Protein AF-A0AA49JM93-F1 (afdb_monomer_lite)

Sequence (130 aa):
MKSMLFEINKKRWLTLFLVALSATIFRLILQAFIPSSGSNPFPPSAIVKAGLLIPSFTIYALITYFLLAVVFVIIQGRLPGTKIKKGLMFGFLFCMMWCIYLFEPLPHVSSTSLTELFAYPIVDEYHLYF

Foldseek 3Di:
DPDLVVPQDPVNLVVLLVQLLVQLVVLVVLLVPQDADPDDPDDDDPCVVVVNLSVVVSVVSSVVSSVLSVVLSVCLVVDDDDPVVSVVVSVVVVVVVVLVVQLPDDPPPPDPDVVVSVVSVSVVSRVSHD

Radius of gyration: 18.01 Å; chains: 1; bounding box: 46×35×47 Å

Structure (mmCIF, N/CA/C/O backbone):
data_AF-A0AA49JM93-F1
#
_entry.id   AF-A0AA49JM93-F1
#
loop_
_atom_site.group_PDB
_atom_site.id
_atom_site.type_symbol
_atom_site.label_atom_id
_atom_site.label_alt_id
_atom_site.label_comp_id
_atom_site.label_asym_id
_atom_site.label_entity_id
_atom_site.label_seq_id
_atom_site.pdbx_PDB_ins_code
_atom_site.Cartn_x
_atom_site.Cartn_y
_atom_site.Cartn_z
_atom_site.occupancy
_atom_site.B_iso_or_equiv
_atom_site.auth_seq_id
_atom_site.auth_comp_id
_atom_site.auth_asym_id
_atom_site.auth_atom_id
_atom_site.pdbx_PDB_model_num
ATOM 1 N N . MET A 1 1 ? -24.334 -9.527 8.468 1.00 49.81 1 MET A N 1
ATOM 2 C CA . MET A 1 1 ? -23.269 -9.055 7.547 1.00 49.81 1 MET A CA 1
ATOM 3 C C . MET A 1 1 ? -23.777 -8.105 6.448 1.00 49.81 1 MET A C 1
ATOM 5 O O . MET A 1 1 ? -22.977 -7.672 5.631 1.00 49.81 1 MET A O 1
ATOM 9 N N . LYS A 1 2 ? -25.071 -7.727 6.435 1.00 41.88 2 LYS A N 1
ATOM 10 C CA . LYS A 1 2 ? -25.585 -6.605 5.633 1.00 41.88 2 LYS A CA 1
ATOM 11 C C . LYS A 1 2 ? -25.077 -5.267 6.203 1.00 41.88 2 LYS A C 1
ATOM 13 O O . LYS A 1 2 ? -25.173 -5.050 7.406 1.00 41.88 2 LYS A O 1
ATOM 18 N N . SER A 1 3 ? -24.628 -4.385 5.308 1.00 52.09 3 SER A N 1
ATOM 19 C CA . SER A 1 3 ? -24.634 -2.910 5.408 1.00 52.09 3 SER A CA 1
ATOM 20 C C . SER A 1 3 ? -23.436 -2.099 5.931 1.00 52.09 3 SER A C 1
ATOM 22 O O . SER A 1 3 ? -23.516 -0.882 5.844 1.00 52.09 3 SER A O 1
ATOM 24 N N . MET A 1 4 ? -22.278 -2.654 6.314 1.00 56.50 4 MET A N 1
ATOM 25 C CA . MET A 1 4 ? -21.150 -1.759 6.682 1.00 56.50 4 MET A CA 1
ATOM 26 C C . MET A 1 4 ? -20.639 -0.899 5.506 1.00 56.50 4 MET A C 1
ATOM 28 O O . MET A 1 4 ? -20.223 0.235 5.716 1.00 56.50 4 MET A O 1
ATOM 32 N N . LEU A 1 5 ? -20.708 -1.410 4.267 1.00 59.09 5 LEU A N 1
ATOM 33 C CA . LEU A 1 5 ? -20.353 -0.655 3.054 1.00 59.09 5 LEU A CA 1
ATOM 34 C C . LEU A 1 5 ? -21.457 0.312 2.595 1.00 59.09 5 LEU A C 1
AT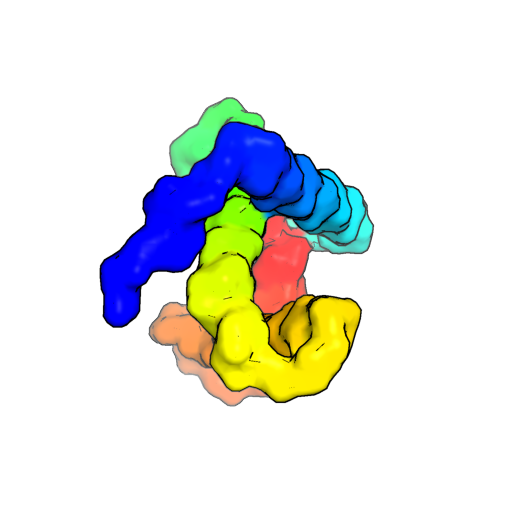OM 36 O O . LEU A 1 5 ? -21.158 1.360 2.034 1.00 59.09 5 LEU A O 1
ATOM 40 N N . PHE A 1 6 ? -22.727 -0.022 2.845 1.00 58.16 6 PHE A N 1
ATOM 41 C CA . PHE A 1 6 ? -23.876 0.794 2.425 1.00 58.16 6 PHE A CA 1
ATOM 42 C C . PHE A 1 6 ? -24.108 2.007 3.343 1.00 58.16 6 PHE A C 1
ATOM 44 O O . PHE A 1 6 ? -24.705 2.988 2.914 1.00 58.16 6 PHE A O 1
ATOM 51 N N . GLU A 1 7 ? -23.584 1.980 4.573 1.00 65.00 7 GLU A N 1
ATOM 52 C CA . GLU A 1 7 ? -23.596 3.122 5.502 1.00 65.00 7 GLU A CA 1
ATOM 53 C C . GLU A 1 7 ? -22.436 4.114 5.285 1.00 65.00 7 GLU A C 1
ATOM 55 O O . GLU A 1 7 ? -22.289 5.103 6.016 1.00 65.00 7 GLU A O 1
ATOM 60 N N . ILE A 1 8 ? -21.571 3.880 4.293 1.00 70.62 8 ILE A N 1
ATOM 61 C CA . ILE A 1 8 ? -20.470 4.795 3.992 1.00 70.62 8 ILE A CA 1
ATOM 62 C C . ILE A 1 8 ? -21.042 6.046 3.320 1.00 70.62 8 ILE A C 1
ATOM 64 O O . ILE A 1 8 ? -21.425 6.049 2.152 1.00 70.62 8 ILE A O 1
ATOM 68 N N . ASN A 1 9 ? -21.084 7.142 4.076 1.00 82.50 9 ASN A N 1
ATOM 69 C CA . ASN A 1 9 ? -21.492 8.440 3.552 1.00 82.50 9 ASN A CA 1
ATOM 70 C C . ASN A 1 9 ? -20.498 8.974 2.495 1.00 82.50 9 ASN A C 1
ATOM 72 O O . ASN A 1 9 ? -19.333 8.573 2.437 1.00 82.50 9 ASN A O 1
ATOM 76 N N . LYS A 1 10 ? -20.935 9.950 1.685 1.00 83.56 10 LYS A N 1
ATOM 77 C CA . LYS A 1 10 ? -20.093 10.578 0.644 1.00 83.56 10 LYS A CA 1
ATOM 78 C C . LYS A 1 10 ? -18.764 11.124 1.189 1.00 83.56 10 LYS A C 1
ATOM 80 O O . LYS A 1 10 ? -17.740 11.024 0.524 1.00 83.56 10 LYS A O 1
ATOM 85 N N . LYS A 1 11 ? -18.762 11.665 2.415 1.00 86.44 11 LYS A N 1
ATOM 86 C CA . LYS A 1 11 ? -17.555 12.211 3.059 1.00 86.44 11 LYS A CA 1
ATOM 87 C C . LYS A 1 11 ? -16.517 11.122 3.350 1.00 86.44 11 LYS A C 1
ATOM 89 O O . LYS A 1 11 ? -15.337 11.341 3.114 1.00 86.44 11 LYS A O 1
ATOM 94 N N . ARG A 1 12 ? -16.948 9.944 3.808 1.00 87.12 12 ARG A N 1
ATOM 95 C CA . ARG A 1 12 ? -16.087 8.789 4.089 1.00 87.12 12 ARG A CA 1
ATOM 96 C C . ARG A 1 12 ? -15.533 8.179 2.809 1.00 87.12 12 ARG A C 1
ATOM 98 O O . ARG A 1 12 ? -14.355 7.852 2.789 1.00 87.12 12 ARG A O 1
ATOM 105 N N . TRP A 1 13 ? -16.333 8.085 1.745 1.00 90.75 13 TRP A N 1
ATOM 106 C CA . TRP A 1 13 ? -15.828 7.676 0.428 1.00 90.75 13 TRP A CA 1
ATOM 107 C C . TRP A 1 13 ? -14.704 8.592 -0.054 1.00 90.75 13 TRP A C 1
ATOM 109 O O . TRP A 1 13 ? -13.656 8.112 -0.478 1.00 90.75 13 TRP A O 1
ATOM 119 N N . LEU A 1 14 ? -14.884 9.905 0.103 1.00 92.38 14 LEU A N 1
ATOM 120 C CA . LEU A 1 14 ? -13.847 10.883 -0.210 1.00 92.38 14 LEU A CA 1
ATOM 121 C C . LEU A 1 14 ? -12.613 10.711 0.689 1.00 92.38 14 LEU A C 1
ATOM 1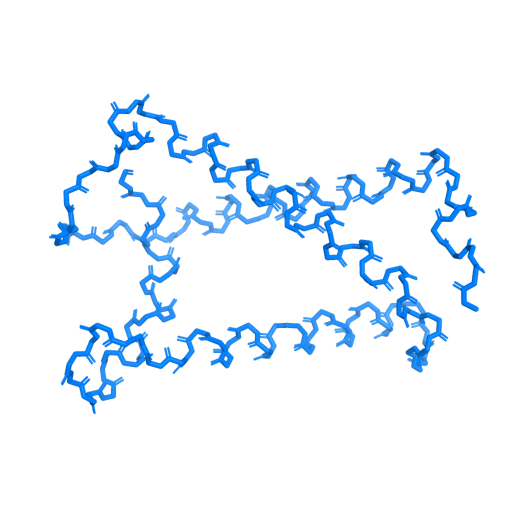23 O O . LEU A 1 14 ? -11.495 10.769 0.194 1.00 92.38 14 LEU A O 1
ATOM 127 N N . THR A 1 15 ? -12.786 10.426 1.984 1.00 92.25 15 THR A N 1
ATOM 128 C CA . THR A 1 15 ? -11.657 10.114 2.877 1.00 92.25 15 THR A CA 1
ATOM 129 C C . THR A 1 15 ? -10.880 8.880 2.415 1.00 92.25 15 THR A C 1
ATOM 131 O O . THR A 1 15 ? -9.656 8.930 2.374 1.00 92.25 15 THR A O 1
ATOM 134 N N . LEU A 1 16 ? -11.556 7.791 2.034 1.00 93.44 16 LEU A N 1
ATOM 135 C CA . LEU A 1 16 ? -10.892 6.580 1.533 1.00 93.44 16 LEU A CA 1
ATOM 136 C C . LEU A 1 16 ? -10.127 6.852 0.238 1.00 93.44 16 LEU A C 1
ATOM 138 O O . LEU A 1 16 ? -9.000 6.389 0.081 1.00 93.44 16 LEU A O 1
ATOM 142 N N . PHE A 1 17 ? -10.715 7.651 -0.652 1.00 94.62 17 PHE A N 1
ATOM 143 C CA . PHE A 1 17 ? -10.045 8.086 -1.869 1.00 94.62 17 PHE A CA 1
ATOM 144 C C . PHE A 1 17 ? -8.791 8.918 -1.567 1.00 94.62 17 PHE A C 1
ATOM 146 O O . PHE A 1 17 ? -7.732 8.637 -2.118 1.00 94.62 17 PHE A O 1
ATOM 153 N N . LEU A 1 18 ? -8.869 9.886 -0.647 1.00 94.88 18 LEU A N 1
ATOM 154 C CA . LEU A 1 18 ? -7.709 10.686 -0.239 1.00 94.88 18 LEU A CA 1
ATOM 155 C C . LEU A 1 18 ? -6.607 9.835 0.405 1.00 94.88 18 LEU A C 1
ATOM 157 O O . LEU A 1 18 ? -5.429 10.060 0.136 1.00 94.88 18 LEU A O 1
ATOM 161 N N . VAL A 1 19 ? -6.972 8.836 1.214 1.00 94.50 19 VAL A N 1
ATOM 162 C CA . VAL A 1 19 ? -6.007 7.886 1.787 1.00 94.50 19 VAL A CA 1
ATOM 163 C C . VAL A 1 19 ? -5.313 7.099 0.674 1.00 94.50 19 VAL A C 1
ATOM 165 O O . VAL A 1 19 ? -4.085 7.051 0.644 1.00 94.50 19 VAL A O 1
ATOM 168 N N . ALA A 1 20 ? -6.065 6.556 -0.284 1.00 94.94 20 ALA A N 1
ATOM 169 C CA . ALA A 1 20 ? -5.498 5.836 -1.423 1.00 94.94 20 ALA A CA 1
ATOM 170 C C . ALA A 1 20 ? -4.586 6.721 -2.286 1.00 94.94 20 ALA A C 1
ATOM 172 O O . ALA A 1 20 ? -3.503 6.293 -2.690 1.00 94.94 20 ALA A O 1
ATOM 173 N N . LEU A 1 21 ? -4.987 7.973 -2.520 1.00 95.75 21 LEU A N 1
ATOM 174 C CA . LEU A 1 21 ? -4.189 8.953 -3.249 1.00 95.75 21 LEU A CA 1
ATOM 175 C C . LEU A 1 21 ? -2.875 9.247 -2.516 1.00 95.75 21 LEU A C 1
ATOM 177 O O . LEU A 1 21 ? -1.815 9.221 -3.134 1.00 95.75 21 LEU A O 1
ATOM 181 N N . SER A 1 22 ? -2.925 9.451 -1.196 1.00 95.31 22 SER A N 1
ATOM 182 C CA . SER A 1 22 ? -1.724 9.690 -0.386 1.00 95.31 22 SER A CA 1
ATOM 183 C C . SER A 1 22 ? -0.753 8.504 -0.412 1.00 95.31 22 SER A C 1
ATOM 185 O O . SER A 1 22 ? 0.445 8.703 -0.596 1.00 95.31 22 SER A O 1
ATOM 187 N N . ALA A 1 23 ? -1.266 7.271 -0.327 1.00 92.69 23 ALA A N 1
ATOM 188 C CA . ALA A 1 23 ? -0.459 6.059 -0.437 1.00 92.69 23 ALA A CA 1
ATOM 189 C C . ALA A 1 23 ? 0.159 5.911 -1.835 1.00 92.69 23 ALA A C 1
ATOM 191 O O . ALA A 1 23 ? 1.317 5.525 -1.963 1.00 92.69 23 ALA A O 1
ATOM 192 N N . THR A 1 24 ? -0.588 6.279 -2.879 1.00 92.31 24 THR A N 1
ATOM 193 C CA . THR A 1 24 ? -0.102 6.256 -4.266 1.00 92.31 24 THR A CA 1
ATOM 194 C C . THR A 1 24 ? 1.035 7.252 -4.468 1.00 92.31 24 THR A C 1
ATOM 196 O O . THR A 1 24 ? 2.071 6.886 -5.011 1.00 92.31 24 THR A O 1
ATOM 199 N N . ILE A 1 25 ? 0.885 8.487 -3.979 1.00 91.88 25 ILE A N 1
ATOM 200 C CA . ILE A 1 25 ? 1.944 9.505 -4.040 1.00 91.88 25 ILE A CA 1
ATOM 201 C C . ILE A 1 25 ? 3.188 9.022 -3.291 1.00 91.88 25 ILE A C 1
ATOM 203 O O . ILE A 1 25 ? 4.291 9.101 -3.825 1.00 91.88 25 ILE A O 1
ATOM 207 N N . PHE A 1 26 ? 3.014 8.480 -2.083 1.00 90.50 26 PHE A N 1
ATOM 208 C CA . PHE A 1 26 ? 4.128 7.945 -1.304 1.00 90.50 26 PHE A CA 1
ATOM 209 C C . PHE A 1 26 ? 4.847 6.812 -2.046 1.00 90.50 26 PHE A C 1
ATOM 211 O O . PHE A 1 26 ? 6.074 6.808 -2.104 1.00 90.50 26 PHE A O 1
ATOM 218 N N . ARG A 1 27 ? 4.098 5.906 -2.691 1.00 87.00 27 ARG A N 1
ATOM 219 C CA . ARG A 1 27 ? 4.671 4.846 -3.529 1.00 87.00 27 ARG A CA 1
ATOM 220 C C . ARG A 1 27 ? 5.486 5.415 -4.688 1.00 87.00 27 ARG A C 1
ATOM 222 O O . ARG A 1 27 ? 6.604 4.965 -4.889 1.00 87.00 27 ARG A O 1
ATOM 229 N N . LEU A 1 28 ? 4.957 6.394 -5.421 1.00 85.94 28 LEU A N 1
ATOM 230 C CA . LEU A 1 28 ? 5.661 7.006 -6.555 1.00 85.94 28 LEU A CA 1
ATOM 231 C C . LEU A 1 28 ? 6.959 7.698 -6.116 1.00 85.94 28 LEU A C 1
ATOM 233 O O . LEU A 1 28 ? 7.972 7.587 -6.801 1.00 85.94 28 LEU A O 1
ATOM 237 N N . ILE A 1 29 ? 6.943 8.373 -4.961 1.00 86.75 29 ILE A N 1
ATOM 238 C CA . ILE A 1 29 ? 8.143 8.990 -4.381 1.00 86.75 29 ILE A CA 1
ATOM 239 C C . ILE A 1 29 ? 9.169 7.916 -4.018 1.00 86.75 29 ILE A C 1
ATOM 241 O O . ILE A 1 29 ? 10.324 8.040 -4.406 1.00 86.75 29 ILE A O 1
ATOM 245 N N . LEU A 1 30 ? 8.761 6.862 -3.304 1.00 82.19 30 LEU A N 1
ATOM 246 C CA . LEU A 1 30 ? 9.666 5.770 -2.935 1.00 82.19 30 LEU A CA 1
ATOM 247 C C . LEU A 1 30 ? 10.239 5.060 -4.162 1.00 82.19 30 LEU A C 1
ATOM 249 O O . LEU A 1 30 ? 11.426 4.758 -4.189 1.00 82.19 30 LEU A O 1
ATOM 253 N N . GLN A 1 31 ? 9.423 4.861 -5.193 1.00 74.44 31 GLN A N 1
ATOM 254 C CA . GLN A 1 31 ? 9.841 4.237 -6.442 1.00 74.44 31 GLN A CA 1
ATOM 255 C C . GLN A 1 31 ? 10.916 5.054 -7.173 1.00 74.44 31 GLN A C 1
ATOM 257 O O . GLN A 1 31 ? 11.780 4.476 -7.825 1.00 74.44 31 GLN A O 1
ATOM 262 N N . ALA A 1 32 ? 10.923 6.382 -7.023 1.00 76.62 32 ALA A N 1
ATOM 263 C CA . ALA A 1 32 ? 11.957 7.238 -7.603 1.00 76.62 32 ALA A CA 1
ATOM 264 C C . ALA A 1 32 ? 13.349 7.037 -6.970 1.00 76.62 32 ALA A C 1
ATOM 266 O O . ALA A 1 32 ? 14.349 7.405 -7.582 1.00 76.62 32 ALA A O 1
ATOM 267 N N . PHE A 1 33 ? 13.431 6.460 -5.765 1.00 74.50 33 PHE A N 1
ATOM 268 C CA . PHE A 1 33 ? 14.708 6.131 -5.120 1.00 74.50 33 PHE A CA 1
ATOM 269 C C . PHE A 1 33 ? 15.289 4.792 -5.582 1.00 74.50 33 PHE A C 1
ATOM 271 O O . PHE A 1 33 ? 16.408 4.454 -5.194 1.00 74.50 33 PHE A O 1
ATOM 278 N N . ILE A 1 34 ? 14.550 4.027 -6.387 1.00 66.50 34 ILE A N 1
ATOM 279 C CA . ILE A 1 34 ? 14.959 2.688 -6.784 1.00 66.50 34 ILE A CA 1
ATOM 280 C C . ILE A 1 34 ? 15.814 2.772 -8.061 1.00 66.50 34 ILE A C 1
ATOM 282 O O . ILE A 1 34 ? 15.355 3.324 -9.065 1.00 66.50 34 ILE A O 1
ATOM 286 N N . PRO A 1 35 ? 17.059 2.254 -8.049 1.00 63.34 35 PRO A N 1
ATOM 287 C CA . PRO A 1 35 ? 17.935 2.270 -9.216 1.00 63.34 35 PRO A CA 1
ATOM 288 C C . PRO A 1 35 ? 17.325 1.528 -10.406 1.00 63.34 35 PRO A C 1
ATOM 290 O O . PRO A 1 35 ? 16.726 0.465 -10.256 1.00 63.34 35 PRO A O 1
ATOM 293 N N . SER A 1 36 ? 17.538 2.039 -11.616 1.00 60.88 36 SER A N 1
ATOM 294 C CA . SER A 1 36 ? 17.134 1.338 -12.835 1.00 60.88 36 SER A CA 1
ATOM 295 C C . SER A 1 36 ? 17.954 0.054 -12.998 1.00 60.88 36 SER A C 1
ATOM 297 O O . SER A 1 36 ? 19.182 0.107 -13.085 1.00 60.88 36 SER A O 1
ATOM 299 N N . SER A 1 37 ? 17.291 -1.102 -13.045 1.00 55.66 37 SER A N 1
ATOM 300 C CA . SER A 1 37 ? 17.955 -2.368 -13.364 1.00 55.66 37 SER A CA 1
ATOM 301 C C . SER A 1 37 ? 18.212 -2.455 -14.875 1.00 55.66 37 SER A C 1
ATOM 303 O O . SER A 1 37 ? 17.354 -2.146 -15.698 1.00 55.66 37 SER A O 1
ATOM 305 N N . GLY A 1 38 ? 19.445 -2.789 -15.258 1.00 53.78 38 GLY A N 1
ATOM 306 C CA . GLY A 1 38 ? 19.861 -2.872 -16.657 1.00 53.78 38 GLY A CA 1
ATOM 307 C C . GLY A 1 38 ? 19.341 -4.138 -17.342 1.00 53.78 38 GLY A C 1
ATOM 308 O O . GLY A 1 38 ? 19.501 -5.234 -16.816 1.00 53.78 38 GLY A O 1
ATOM 309 N N . SER A 1 39 ? 18.786 -3.956 -18.546 1.00 53.78 39 SER A N 1
ATOM 310 C CA . SER A 1 39 ? 18.323 -4.968 -19.516 1.00 53.78 39 SER A CA 1
ATOM 311 C C . SER A 1 39 ? 17.275 -5.968 -19.013 1.00 53.78 39 SER A C 1
ATOM 313 O O . SER A 1 39 ? 17.600 -7.013 -18.457 1.00 53.78 39 SER A O 1
ATOM 315 N N . ASN A 1 40 ? 16.007 -5.690 -19.329 1.00 59.72 40 ASN A N 1
ATOM 316 C CA . ASN A 1 40 ? 14.931 -6.663 -19.189 1.00 59.72 40 ASN A CA 1
ATOM 317 C C . ASN A 1 40 ? 15.109 -7.832 -20.171 1.00 59.72 40 ASN A C 1
ATOM 319 O O . ASN A 1 40 ? 15.245 -7.589 -21.373 1.00 59.72 40 ASN A O 1
ATOM 323 N N . PRO A 1 41 ? 15.027 -9.095 -19.712 1.00 63.03 41 PRO A N 1
ATOM 324 C CA . PRO A 1 41 ? 15.079 -10.261 -20.593 1.00 63.03 41 PRO A CA 1
ATOM 325 C C . PRO A 1 41 ? 13.803 -10.414 -21.440 1.00 63.03 41 PRO A C 1
ATOM 327 O O . PRO A 1 41 ? 13.773 -11.209 -22.378 1.00 63.03 41 PRO A O 1
ATOM 330 N N . PHE A 1 42 ? 12.745 -9.652 -21.132 1.00 66.50 42 PHE A N 1
ATOM 331 C CA . PHE A 1 42 ? 11.461 -9.702 -21.824 1.00 66.50 42 PHE A CA 1
ATOM 332 C C . PHE A 1 42 ? 11.297 -8.568 -22.846 1.00 66.50 42 PHE A C 1
ATOM 334 O O . PHE A 1 42 ? 11.691 -7.429 -22.580 1.00 66.50 42 PHE A O 1
ATOM 341 N N . PRO A 1 43 ? 10.657 -8.838 -24.000 1.00 74.94 43 PRO A N 1
ATOM 342 C CA . PRO A 1 43 ? 10.330 -7.797 -24.963 1.00 74.94 43 PRO A CA 1
ATOM 343 C C . PRO A 1 43 ? 9.351 -6.771 -24.360 1.00 74.94 43 PRO A C 1
ATOM 345 O O . PRO A 1 43 ? 8.476 -7.138 -23.571 1.00 74.94 43 PRO A O 1
ATOM 348 N N . PRO A 1 44 ? 9.440 -5.488 -24.756 1.00 77.88 44 PRO A N 1
ATOM 349 C CA . PRO A 1 44 ? 8.596 -4.438 -24.197 1.00 77.88 44 PRO A CA 1
ATOM 350 C C . PRO A 1 44 ? 7.115 -4.669 -24.525 1.00 77.88 44 PRO A C 1
ATOM 352 O O . PRO A 1 44 ? 6.751 -4.980 -25.668 1.00 77.88 44 PRO A O 1
ATOM 355 N N . SER A 1 45 ? 6.249 -4.488 -23.524 1.00 83.19 45 SER A N 1
ATOM 356 C CA . SER A 1 45 ? 4.795 -4.636 -23.673 1.00 83.19 45 SER A CA 1
ATOM 357 C C . SER A 1 45 ? 4.181 -3.484 -24.481 1.00 83.19 45 SER A C 1
ATOM 359 O O . SER A 1 45 ? 4.827 -2.469 -24.739 1.00 83.19 45 SER A O 1
ATOM 361 N N . ALA A 1 46 ? 2.907 -3.605 -24.872 1.00 87.00 46 ALA A N 1
ATOM 362 C CA . ALA A 1 46 ? 2.193 -2.517 -25.550 1.00 87.00 46 ALA A CA 1
ATOM 363 C C . ALA A 1 46 ? 2.127 -1.231 -24.701 1.00 87.00 46 ALA A C 1
ATOM 365 O O . ALA A 1 46 ? 2.210 -0.135 -25.247 1.00 87.00 46 ALA A O 1
ATOM 366 N N . ILE A 1 47 ? 2.036 -1.365 -23.372 1.00 83.62 47 ILE A N 1
ATOM 367 C CA . ILE A 1 47 ? 2.003 -0.239 -22.424 1.00 83.62 47 ILE A CA 1
ATOM 368 C C . ILE A 1 47 ? 3.359 0.472 -22.392 1.00 83.62 47 ILE A C 1
ATOM 370 O O . ILE A 1 47 ? 3.409 1.701 -22.438 1.00 83.62 47 ILE A O 1
ATOM 374 N N . VAL A 1 48 ? 4.444 -0.308 -22.375 1.00 82.94 48 VAL A N 1
ATOM 375 C CA . VAL A 1 48 ? 5.824 0.195 -22.437 1.00 82.94 48 VAL A CA 1
ATOM 376 C C . VAL A 1 48 ? 6.076 0.916 -23.756 1.00 82.94 48 VAL A C 1
ATOM 378 O O . VAL A 1 48 ? 6.488 2.071 -23.775 1.00 82.94 48 VAL A O 1
ATOM 381 N N . LYS A 1 49 ? 5.736 0.270 -24.878 1.00 85.94 49 LYS A N 1
ATOM 382 C CA . LYS A 1 49 ? 5.887 0.845 -26.223 1.00 85.94 49 LYS A CA 1
ATOM 383 C C . LYS A 1 49 ? 5.097 2.142 -26.405 1.00 85.94 49 LYS A C 1
ATOM 385 O O . LYS A 1 49 ? 5.522 3.003 -27.165 1.00 85.94 49 LYS A O 1
ATOM 390 N N . ALA A 1 50 ? 3.965 2.282 -25.717 1.00 87.50 50 ALA A N 1
ATOM 391 C CA . ALA A 1 50 ? 3.146 3.489 -25.737 1.00 87.50 50 ALA A CA 1
ATOM 392 C C . ALA A 1 50 ? 3.638 4.592 -24.775 1.00 87.50 50 ALA A C 1
ATOM 394 O O . ALA A 1 50 ? 3.035 5.662 -24.738 1.00 87.50 50 ALA A O 1
ATOM 395 N N . GLY A 1 51 ? 4.683 4.351 -23.972 1.00 84.75 51 GLY A N 1
ATOM 396 C CA . GLY A 1 51 ? 5.157 5.296 -22.953 1.00 84.75 51 GLY A CA 1
ATOM 397 C C . GLY A 1 51 ? 4.179 5.481 -21.784 1.00 84.75 51 GLY A C 1
ATOM 398 O O . GLY A 1 51 ? 4.249 6.471 -21.059 1.00 84.75 51 GLY A O 1
ATOM 399 N N . LEU A 1 52 ? 3.245 4.543 -21.595 1.00 87.62 52 LEU A N 1
ATOM 400 C CA . LEU A 1 52 ? 2.152 4.639 -20.622 1.00 87.62 52 LEU A CA 1
ATOM 401 C C . LEU A 1 52 ? 2.425 3.870 -19.326 1.00 87.62 52 LEU A C 1
ATOM 403 O O . LEU A 1 52 ? 1.498 3.670 -18.538 1.00 87.62 52 LEU A O 1
ATOM 407 N N . LEU A 1 53 ? 3.668 3.453 -19.075 1.00 82.19 53 LEU A N 1
ATOM 408 C CA . LEU A 1 53 ? 4.029 2.691 -17.879 1.00 82.19 53 LEU A CA 1
ATOM 409 C C . LEU A 1 53 ? 3.651 3.440 -16.590 1.00 82.19 53 LEU A C 1
ATOM 411 O O . LEU A 1 53 ? 2.883 2.920 -15.783 1.00 82.19 53 LEU A O 1
ATOM 415 N N . ILE A 1 54 ? 4.126 4.680 -16.427 1.00 84.38 54 ILE A N 1
ATOM 416 C CA . ILE A 1 54 ? 3.897 5.479 -15.211 1.00 84.38 54 ILE A CA 1
ATOM 417 C C . ILE A 1 54 ? 2.395 5.755 -14.992 1.00 84.38 54 ILE A C 1
ATOM 419 O O . ILE A 1 54 ? 1.905 5.479 -13.892 1.00 84.38 54 ILE A O 1
ATOM 423 N N . PRO A 1 55 ? 1.615 6.224 -15.992 1.00 88.44 55 PRO A N 1
ATOM 424 C CA . PRO A 1 55 ? 0.167 6.379 -15.835 1.00 88.44 55 PRO A CA 1
ATOM 425 C C . PRO A 1 55 ? -0.553 5.073 -15.485 1.00 88.44 55 PRO A C 1
ATOM 427 O O . PRO A 1 55 ? -1.384 5.054 -14.576 1.00 88.44 55 PRO A O 1
ATOM 430 N N . SER A 1 56 ? -0.218 3.973 -16.167 1.00 87.88 56 SER A N 1
ATOM 431 C CA . SER A 1 56 ? -0.862 2.672 -15.941 1.00 87.88 56 SER A CA 1
ATOM 432 C C . SER A 1 56 ? -0.591 2.163 -14.530 1.00 87.88 56 SER A C 1
ATOM 434 O O . SER A 1 56 ? -1.509 1.728 -13.832 1.00 87.88 56 SER A O 1
ATOM 436 N N . PHE A 1 57 ? 0.656 2.288 -14.076 1.00 84.19 57 PHE A N 1
ATOM 437 C CA . PHE A 1 57 ? 1.051 1.888 -12.736 1.00 84.19 57 PHE A CA 1
ATOM 438 C C . PHE A 1 57 ? 0.427 2.772 -11.651 1.00 84.19 57 PHE A C 1
ATOM 440 O O . PHE A 1 57 ? 0.008 2.275 -10.608 1.00 84.19 57 PHE A O 1
ATOM 447 N N . THR A 1 58 ? 0.276 4.070 -11.921 1.00 90.31 58 THR A N 1
ATOM 448 C CA . THR A 1 58 ? -0.408 5.007 -11.019 1.00 90.31 58 THR A CA 1
ATOM 449 C C . THR A 1 58 ? -1.877 4.631 -10.830 1.00 90.31 58 THR A C 1
ATOM 451 O O . THR A 1 58 ? -2.364 4.593 -9.700 1.00 90.31 58 THR A O 1
ATOM 454 N N . ILE A 1 59 ? -2.585 4.308 -11.918 1.00 92.62 59 ILE A N 1
ATOM 455 C CA . ILE A 1 59 ? -3.989 3.869 -11.860 1.00 92.62 59 ILE A CA 1
ATOM 456 C C . ILE A 1 59 ? -4.101 2.554 -11.084 1.00 92.62 59 ILE A C 1
ATOM 458 O O . ILE A 1 59 ? -4.943 2.433 -10.192 1.00 92.62 59 ILE A O 1
ATOM 462 N N . TYR A 1 60 ? -3.227 1.590 -11.383 1.00 90.94 60 TYR A N 1
ATOM 463 C CA . TYR A 1 60 ? -3.161 0.318 -10.668 1.00 90.94 60 TYR A CA 1
ATOM 464 C C . TYR A 1 60 ? -2.942 0.516 -9.160 1.00 90.94 60 TYR A C 1
ATOM 466 O O . TYR A 1 60 ? -3.690 -0.033 -8.345 1.00 90.94 60 TYR A O 1
ATOM 474 N N . ALA A 1 61 ? -1.955 1.329 -8.781 1.00 89.69 61 ALA A N 1
ATOM 475 C CA . ALA A 1 61 ? -1.640 1.617 -7.388 1.00 89.69 61 ALA A CA 1
ATOM 476 C C . ALA A 1 61 ? -2.826 2.281 -6.675 1.00 89.69 61 ALA A C 1
ATOM 478 O O . ALA A 1 61 ? -3.208 1.847 -5.586 1.00 89.69 61 ALA A O 1
ATOM 479 N N . LEU A 1 62 ? -3.466 3.265 -7.313 1.00 94.69 62 LEU A N 1
ATOM 480 C CA . LEU A 1 62 ? -4.619 3.965 -6.753 1.00 94.69 62 LEU A CA 1
ATOM 481 C C . LEU A 1 62 ? -5.794 3.019 -6.482 1.00 94.69 62 LEU A C 1
ATOM 483 O O . LEU A 1 62 ? -6.357 3.041 -5.386 1.00 94.69 62 LEU A O 1
ATOM 487 N N . ILE A 1 63 ? -6.138 2.163 -7.449 1.00 95.12 63 ILE A N 1
ATOM 488 C CA . ILE A 1 63 ? -7.202 1.161 -7.292 1.00 95.12 63 ILE A CA 1
ATOM 489 C C . ILE A 1 63 ? -6.848 0.193 -6.158 1.00 95.12 63 ILE A C 1
ATOM 491 O O . ILE A 1 63 ? -7.677 -0.068 -5.286 1.00 95.12 63 ILE A O 1
ATOM 495 N N . THR A 1 64 ? -5.609 -0.296 -6.131 1.00 92.44 64 THR A N 1
ATOM 496 C CA . THR A 1 64 ? -5.144 -1.270 -5.136 1.00 92.44 64 THR A CA 1
ATOM 497 C C . THR A 1 64 ? -5.210 -0.704 -3.719 1.00 92.44 64 THR A C 1
ATOM 499 O O . THR A 1 64 ? -5.807 -1.320 -2.834 1.00 92.44 64 THR A O 1
ATOM 502 N N . TYR A 1 65 ? -4.670 0.496 -3.487 1.00 93.50 65 TYR A N 1
ATOM 503 C CA . TYR A 1 65 ? -4.709 1.126 -2.164 1.00 93.50 65 TYR A CA 1
ATOM 504 C C . TYR A 1 65 ? -6.123 1.529 -1.743 1.00 93.50 65 TYR A C 1
ATOM 506 O O . TYR A 1 65 ? -6.453 1.462 -0.557 1.00 93.50 65 TYR A O 1
ATOM 514 N N . PHE A 1 66 ? -6.983 1.897 -2.694 1.00 95.19 66 PHE A N 1
ATOM 515 C CA . PHE A 1 66 ? -8.388 2.159 -2.407 1.00 95.19 66 PHE A CA 1
ATOM 516 C C . PHE A 1 66 ? -9.117 0.895 -1.950 1.00 95.19 66 PHE A C 1
ATOM 518 O O . PHE A 1 66 ? -9.783 0.910 -0.912 1.00 95.19 66 PHE A O 1
ATOM 525 N N . LEU A 1 67 ? -8.946 -0.217 -2.669 1.00 94.56 67 LEU A N 1
ATOM 526 C CA . LEU A 1 67 ? -9.500 -1.510 -2.270 1.00 94.56 67 LEU A CA 1
ATOM 527 C C . LEU A 1 67 ? -8.962 -1.950 -0.906 1.00 94.56 67 LEU A C 1
ATOM 529 O O . LEU A 1 67 ? -9.738 -2.397 -0.063 1.00 94.56 67 LEU A O 1
ATOM 533 N N . LEU A 1 68 ? -7.670 -1.749 -0.642 1.00 94.06 68 LEU A N 1
ATOM 534 C CA . LEU A 1 68 ? -7.068 -2.053 0.655 1.00 94.06 68 LEU A CA 1
ATOM 535 C C . LEU A 1 68 ? -7.705 -1.234 1.790 1.00 94.06 68 LEU A C 1
ATOM 537 O O . LEU A 1 68 ? -8.023 -1.778 2.851 1.00 94.06 68 LEU A O 1
ATOM 541 N 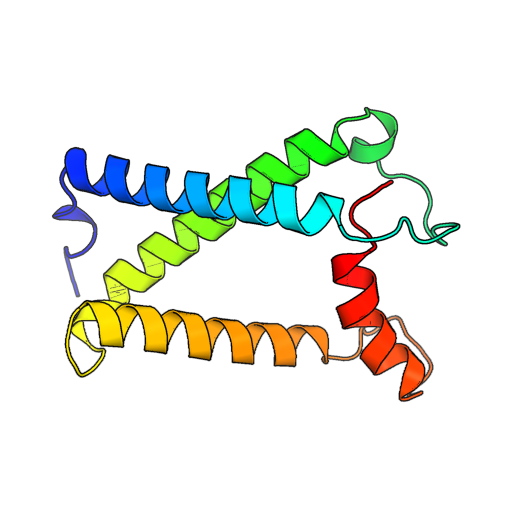N . ALA A 1 69 ? -7.959 0.056 1.559 1.00 93.50 69 ALA A N 1
ATOM 542 C CA . ALA A 1 69 ? -8.653 0.913 2.515 1.00 93.50 69 ALA A CA 1
ATOM 543 C C . ALA A 1 69 ? -10.102 0.447 2.756 1.00 93.50 69 ALA A C 1
ATOM 545 O O . ALA A 1 69 ? -10.570 0.437 3.897 1.00 93.50 69 ALA A O 1
ATOM 546 N N . VAL A 1 70 ? -10.803 -0.000 1.709 1.00 92.81 70 VAL A N 1
ATOM 547 C CA . VAL A 1 70 ? -12.145 -0.596 1.827 1.00 92.81 70 VAL A CA 1
ATOM 548 C C . VAL A 1 70 ? -12.104 -1.884 2.655 1.00 92.81 70 VAL A C 1
ATOM 550 O O . VAL A 1 70 ? -12.916 -2.046 3.568 1.00 92.81 70 VAL A O 1
ATOM 553 N N . VAL A 1 71 ? -11.138 -2.773 2.404 1.00 92.81 71 VAL A N 1
ATOM 554 C CA . VAL A 1 71 ? -10.944 -4.005 3.186 1.00 92.81 71 VAL A CA 1
ATOM 555 C C . VAL A 1 71 ? -10.713 -3.678 4.658 1.00 92.81 71 VAL A C 1
ATOM 557 O O . VAL A 1 71 ? -11.388 -4.250 5.517 1.00 92.81 71 VAL A O 1
ATOM 560 N N . PHE A 1 72 ? -9.843 -2.710 4.959 1.00 92.62 72 PHE A N 1
ATOM 561 C CA . PHE A 1 72 ? -9.629 -2.247 6.329 1.00 92.62 72 PHE A CA 1
ATOM 562 C C . PHE A 1 72 ? -10.942 -1.810 6.990 1.00 92.62 72 PHE A C 1
ATOM 564 O O . PHE A 1 72 ? -11.232 -2.222 8.115 1.00 92.62 72 PHE A O 1
ATOM 571 N N . VAL A 1 73 ? -11.780 -1.037 6.290 1.00 91.50 73 VAL A N 1
ATOM 572 C CA . VAL A 1 73 ? -13.080 -0.593 6.819 1.00 91.50 73 VAL A CA 1
ATOM 573 C C . VAL A 1 73 ? -14.015 -1.762 7.132 1.00 91.50 73 VAL A C 1
ATOM 575 O O . VAL A 1 73 ? -14.723 -1.707 8.139 1.00 91.50 73 VAL A O 1
ATOM 578 N N . ILE A 1 74 ? -14.004 -2.818 6.317 1.00 90.44 74 ILE A N 1
ATOM 579 C CA . ILE A 1 74 ? -14.838 -4.010 6.526 1.00 90.44 74 ILE A CA 1
ATOM 580 C C . ILE A 1 74 ? -14.397 -4.779 7.778 1.00 90.44 74 ILE A C 1
ATOM 582 O O . ILE A 1 74 ? -15.241 -5.269 8.536 1.00 90.44 74 ILE A O 1
ATOM 586 N N . ILE A 1 75 ? -13.088 -4.894 8.013 1.00 91.25 75 ILE A N 1
ATOM 587 C CA . ILE A 1 75 ? -12.550 -5.774 9.059 1.00 91.25 75 ILE A CA 1
ATOM 588 C C . ILE A 1 75 ? -12.220 -5.055 10.371 1.00 91.25 75 ILE A C 1
ATOM 590 O O . ILE A 1 75 ? -12.173 -5.708 11.414 1.00 91.25 75 ILE A O 1
ATOM 594 N N . GLN A 1 76 ? -12.033 -3.728 10.372 1.00 90.56 76 GLN A N 1
ATOM 595 C CA . GLN A 1 76 ? -11.593 -2.971 11.557 1.00 90.56 76 GLN A CA 1
ATOM 596 C C . GLN A 1 76 ? -12.510 -3.158 12.776 1.00 90.56 76 GLN A C 1
ATOM 598 O O . GLN A 1 76 ? -12.050 -3.067 13.916 1.00 90.56 76 GLN A O 1
ATOM 603 N N . GLY A 1 77 ? -13.800 -3.445 12.566 1.00 87.88 77 GLY A N 1
ATOM 604 C CA . GLY A 1 77 ? -14.751 -3.729 13.645 1.00 87.88 77 GLY A CA 1
ATOM 605 C C . GLY A 1 77 ? -14.393 -4.983 14.449 1.00 87.88 77 GLY A C 1
ATOM 606 O O . GLY A 1 77 ? -14.706 -5.054 15.632 1.00 87.88 77 GLY A O 1
ATOM 607 N N . ARG A 1 78 ? -13.682 -5.930 13.827 1.00 89.06 78 ARG A N 1
ATOM 608 C CA . ARG A 1 78 ? -13.247 -7.202 14.423 1.00 89.06 78 ARG A CA 1
ATOM 609 C C . ARG A 1 78 ? -11.822 -7.158 14.977 1.00 89.06 78 ARG A C 1
ATOM 611 O O . ARG A 1 78 ? -11.428 -8.068 15.694 1.00 89.06 78 ARG A O 1
ATOM 618 N N . LEU A 1 79 ? -11.048 -6.121 14.651 1.00 90.31 79 LEU A N 1
ATOM 619 C CA . LEU A 1 79 ? -9.689 -5.962 15.163 1.00 90.31 79 LEU A CA 1
ATOM 620 C C . LEU A 1 79 ? -9.712 -5.426 16.607 1.00 90.31 79 LEU A C 1
ATOM 622 O O . LEU A 1 79 ? -10.468 -4.488 16.889 1.00 90.31 79 LEU A O 1
ATOM 626 N N . PRO A 1 80 ? -8.888 -5.969 17.519 1.00 89.50 80 PRO A N 1
ATOM 627 C CA . PRO A 1 80 ? -8.804 -5.492 18.896 1.00 89.50 80 PRO A CA 1
ATOM 628 C C . PRO A 1 80 ? -8.042 -4.158 19.004 1.00 89.50 80 PRO A C 1
ATOM 630 O O . PRO A 1 80 ? -7.176 -3.841 18.190 1.00 89.50 80 PRO A O 1
ATOM 633 N N . GLY A 1 81 ? -8.327 -3.378 20.052 1.00 91.31 81 GLY A N 1
ATOM 634 C CA . GLY A 1 81 ? -7.583 -2.158 20.397 1.00 91.31 81 GLY A CA 1
ATOM 635 C C . GLY A 1 81 ? -8.186 -0.838 19.900 1.00 91.31 81 GLY A C 1
ATOM 636 O O . GLY A 1 81 ? -9.330 -0.770 19.450 1.00 91.31 81 GLY A O 1
ATOM 637 N N . THR A 1 82 ? -7.409 0.242 20.027 1.00 93.69 82 THR A N 1
ATOM 638 C CA . THR A 1 82 ? -7.801 1.608 19.634 1.00 93.69 82 THR A CA 1
ATOM 639 C C . THR A 1 82 ? -7.708 1.814 18.120 1.00 93.69 82 THR A C 1
ATOM 641 O O . THR A 1 82 ? -7.072 1.035 17.415 1.00 93.69 82 THR A O 1
ATOM 644 N N . LYS A 1 83 ? -8.310 2.892 17.597 1.00 87.88 83 LYS A N 1
ATOM 645 C CA . LYS A 1 83 ? -8.337 3.196 16.150 1.00 87.88 83 LYS A CA 1
ATOM 646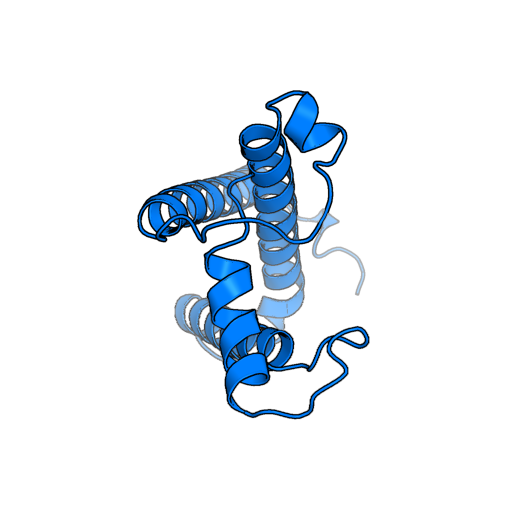 C C . LYS A 1 83 ? -6.947 3.165 15.499 1.00 87.88 83 LYS A C 1
ATOM 648 O O . LYS A 1 83 ? -6.779 2.533 14.463 1.00 87.88 83 LYS A O 1
ATOM 653 N N . ILE A 1 84 ? -5.955 3.790 16.138 1.00 91.38 84 ILE A N 1
ATOM 654 C CA . ILE A 1 84 ? -4.568 3.824 15.645 1.00 91.38 84 ILE A CA 1
ATOM 655 C C . ILE A 1 84 ? -3.956 2.421 15.681 1.00 91.38 84 ILE A C 1
ATOM 657 O O . ILE A 1 84 ? -3.386 1.973 14.690 1.00 91.38 84 ILE A O 1
ATOM 661 N N . LYS A 1 85 ? -4.137 1.689 16.790 1.00 93.06 85 LYS A N 1
ATOM 662 C CA . L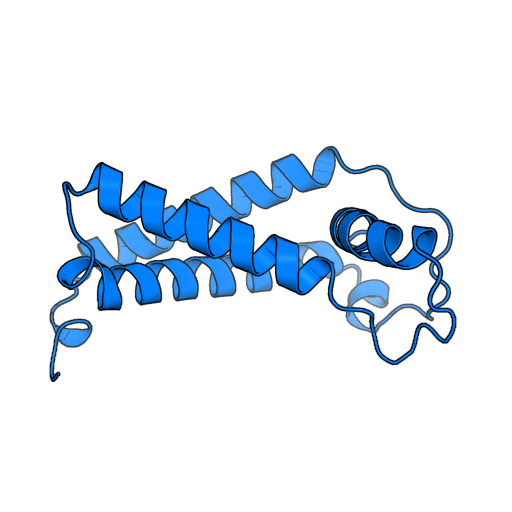YS A 1 85 ? -3.601 0.331 16.946 1.00 93.06 85 LYS A CA 1
ATOM 663 C C . LYS A 1 85 ? -4.160 -0.631 15.895 1.00 93.06 85 LYS A C 1
ATOM 665 O O . LYS A 1 85 ? -3.403 -1.427 15.354 1.00 93.06 85 LYS A O 1
ATOM 670 N N . LYS A 1 86 ? -5.451 -0.525 15.562 1.00 93.25 86 LYS A N 1
ATOM 671 C CA . LYS A 1 86 ? -6.085 -1.317 14.495 1.00 93.25 86 LYS A CA 1
ATOM 672 C C . LYS A 1 86 ? -5.446 -1.049 13.134 1.00 93.25 86 LYS A C 1
ATOM 674 O O . LYS A 1 86 ? -5.144 -1.997 12.419 1.00 93.25 86 LYS A O 1
ATOM 679 N N . GLY A 1 87 ? -5.231 0.226 12.799 1.00 91.38 87 GLY A N 1
ATOM 680 C CA . GLY A 1 87 ? -4.581 0.628 11.549 1.00 91.38 87 GLY A CA 1
ATOM 681 C C . GLY A 1 87 ? -3.145 0.116 11.450 1.00 91.38 87 GLY A C 1
ATOM 682 O O . GLY A 1 87 ? -2.793 -0.513 10.457 1.00 91.38 87 GLY A O 1
ATOM 683 N N . LEU A 1 88 ? -2.345 0.305 12.505 1.00 93.62 88 LEU A N 1
ATOM 684 C CA . LEU A 1 88 ? -0.962 -0.180 12.557 1.00 93.62 88 LEU A CA 1
ATOM 685 C C . LEU A 1 88 ? -0.879 -1.707 12.483 1.00 93.62 88 LEU A C 1
ATOM 687 O O . LEU A 1 88 ? -0.074 -2.231 11.725 1.00 93.62 88 LEU A O 1
ATOM 691 N N . MET A 1 89 ? -1.728 -2.423 13.224 1.00 93.81 89 MET A N 1
ATOM 692 C CA . MET A 1 89 ? -1.763 -3.887 13.199 1.00 93.81 89 MET A CA 1
ATOM 693 C C . MET A 1 89 ? -2.144 -4.413 11.814 1.00 93.81 89 MET A C 1
ATOM 695 O O . MET A 1 89 ? -1.500 -5.328 11.311 1.00 93.81 89 MET A O 1
ATOM 699 N N . PHE A 1 90 ? -3.161 -3.820 11.183 1.00 94.19 90 PHE A N 1
ATOM 700 C CA . PHE A 1 90 ? -3.549 -4.183 9.824 1.00 94.19 90 PHE A CA 1
ATOM 701 C C . PHE A 1 90 ? -2.419 -3.927 8.822 1.00 94.19 90 PHE A C 1
ATOM 703 O O . PHE A 1 90 ? -2.066 -4.829 8.068 1.00 94.19 90 PHE A O 1
ATOM 710 N N . GLY A 1 91 ? -1.827 -2.729 8.847 1.00 91.69 91 GLY A N 1
ATOM 711 C CA . GLY A 1 91 ? -0.729 -2.369 7.951 1.00 91.69 91 GLY A CA 1
ATOM 712 C C . GLY A 1 91 ? 0.501 -3.256 8.142 1.00 91.69 91 GLY A C 1
ATOM 713 O O . GLY A 1 91 ? 1.078 -3.714 7.163 1.00 91.69 91 GLY A O 1
ATOM 714 N N . PHE A 1 92 ? 0.863 -3.563 9.389 1.00 93.12 92 PHE A N 1
ATOM 715 C CA . PHE A 1 92 ? 1.989 -4.439 9.705 1.00 93.12 92 PHE A CA 1
ATOM 716 C C . PHE A 1 92 ? 1.770 -5.872 9.207 1.00 93.12 92 PHE A C 1
ATOM 718 O O . PHE A 1 92 ? 2.639 -6.425 8.541 1.00 93.12 92 PHE A O 1
ATOM 725 N N . LEU A 1 93 ? 0.599 -6.460 9.472 1.00 93.38 93 LEU A N 1
ATOM 726 C CA . LEU A 1 93 ? 0.273 -7.809 8.998 1.00 93.38 93 LEU A CA 1
ATOM 727 C C . LEU A 1 93 ? 0.197 -7.875 7.470 1.00 93.38 93 LEU A C 1
ATOM 729 O O . LEU A 1 93 ? 0.673 -8.839 6.877 1.00 93.38 93 LEU A O 1
ATOM 733 N N . PHE A 1 94 ? -0.361 -6.843 6.833 1.00 91.00 94 PHE A N 1
ATOM 734 C CA . PHE A 1 94 ? -0.370 -6.736 5.377 1.00 91.00 94 PHE A CA 1
ATOM 735 C C . PHE A 1 94 ? 1.052 -6.641 4.813 1.00 91.00 94 PHE A C 1
ATOM 737 O O . PHE A 1 94 ? 1.363 -7.328 3.848 1.00 91.00 94 PHE A O 1
ATOM 744 N N . CYS A 1 95 ? 1.928 -5.850 5.440 1.00 88.19 95 CYS A N 1
ATOM 745 C CA . CYS A 1 95 ? 3.334 -5.746 5.058 1.00 88.19 95 CYS A CA 1
ATOM 746 C C . CYS A 1 95 ? 4.057 -7.094 5.195 1.00 88.19 95 CYS A C 1
ATOM 748 O O . CYS A 1 95 ? 4.691 -7.536 4.245 1.00 88.19 95 CYS A O 1
ATOM 750 N N . MET A 1 96 ? 3.890 -7.805 6.318 1.00 89.81 96 MET A N 1
ATOM 751 C CA . MET A 1 96 ? 4.460 -9.150 6.486 1.00 89.81 96 MET A CA 1
ATOM 752 C C . MET A 1 96 ? 3.973 -10.122 5.409 1.00 89.81 96 MET A C 1
ATOM 754 O O . MET A 1 96 ? 4.777 -10.846 4.831 1.00 89.81 96 MET A O 1
ATOM 758 N N . MET A 1 97 ? 2.668 -10.130 5.130 1.00 89.62 97 MET A N 1
ATOM 759 C CA . MET A 1 97 ? 2.089 -10.954 4.070 1.00 89.62 97 MET A CA 1
ATOM 760 C C . MET A 1 97 ? 2.687 -10.602 2.703 1.00 89.62 97 MET A C 1
ATOM 762 O O . MET A 1 97 ? 3.024 -11.504 1.944 1.00 89.62 97 MET A O 1
ATOM 766 N N . TRP A 1 98 ? 2.855 -9.310 2.408 1.00 84.38 98 TRP A N 1
ATOM 767 C CA . TRP A 1 98 ? 3.468 -8.841 1.167 1.00 84.38 98 TRP A CA 1
ATOM 768 C C . TRP A 1 98 ? 4.932 -9.273 1.050 1.00 84.38 98 TRP A C 1
ATOM 770 O O . TRP A 1 98 ? 5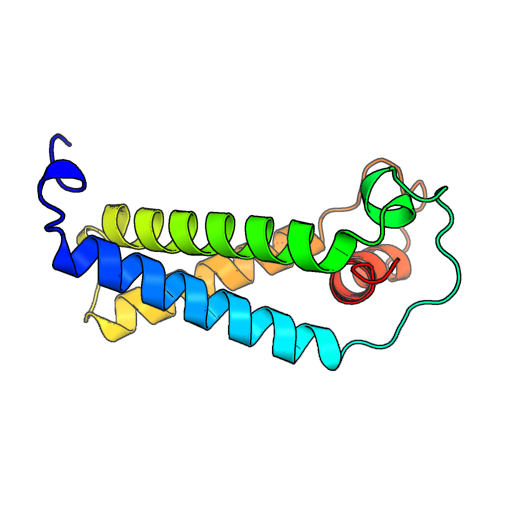.337 -9.761 0.002 1.00 84.38 98 TRP A O 1
ATOM 780 N N . CYS A 1 99 ? 5.714 -9.176 2.129 1.00 80.12 99 CYS A N 1
ATOM 781 C CA . CYS A 1 99 ? 7.082 -9.689 2.155 1.00 80.12 99 CYS A CA 1
ATOM 782 C C . CYS A 1 99 ? 7.120 -11.194 1.867 1.00 80.12 99 CYS A C 1
ATOM 784 O O . CYS A 1 99 ? 7.897 -11.620 1.023 1.00 80.12 99 CYS A O 1
ATOM 786 N N . ILE A 1 100 ? 6.270 -11.996 2.524 1.00 83.75 100 ILE A N 1
ATOM 787 C CA . ILE A 1 100 ? 6.203 -13.451 2.294 1.00 83.75 100 ILE A CA 1
ATOM 788 C C . ILE A 1 100 ? 5.840 -13.757 0.837 1.00 83.75 100 ILE A C 1
ATOM 790 O O . ILE A 1 100 ? 6.470 -14.617 0.234 1.00 83.75 100 ILE A O 1
ATOM 794 N N . TYR A 1 101 ? 4.868 -13.035 0.274 1.00 78.81 101 TYR A N 1
ATOM 795 C CA . TYR A 1 101 ? 4.493 -13.150 -1.135 1.00 78.81 101 TYR A CA 1
ATOM 796 C C . TYR A 1 101 ? 5.673 -12.853 -2.072 1.00 78.81 101 TYR A C 1
ATOM 798 O O . TYR A 1 101 ? 5.918 -13.613 -3.000 1.00 78.81 101 TYR A O 1
ATOM 806 N N . LEU A 1 102 ? 6.450 -11.799 -1.807 1.00 72.38 102 LEU A N 1
ATOM 807 C CA . LEU A 1 102 ? 7.640 -11.488 -2.606 1.00 72.38 102 LEU A CA 1
ATOM 808 C C . LEU A 1 102 ? 8.733 -12.562 -2.498 1.00 72.38 102 LEU A C 1
ATOM 810 O O . LEU A 1 102 ? 9.532 -12.707 -3.416 1.00 72.38 102 LEU A O 1
ATOM 814 N N . PHE A 1 103 ? 8.777 -13.314 -1.398 1.00 71.12 103 PHE A N 1
ATOM 815 C CA . PHE A 1 103 ? 9.692 -14.444 -1.240 1.00 71.12 103 PHE A CA 1
ATOM 816 C C . PHE A 1 103 ? 9.199 -15.735 -1.906 1.00 71.12 103 PHE A C 1
ATOM 818 O O . PHE A 1 103 ? 9.937 -16.722 -1.912 1.00 71.12 103 PHE A O 1
ATOM 825 N N . GLU A 1 104 ? 7.981 -15.771 -2.453 1.00 67.56 104 GLU A N 1
ATOM 826 C CA . GLU A 1 104 ? 7.488 -16.948 -3.162 1.00 67.56 104 GLU A CA 1
ATOM 827 C C . GLU A 1 104 ? 8.249 -17.117 -4.493 1.00 67.56 104 GLU A C 1
ATOM 829 O O . GLU A 1 104 ? 8.274 -16.196 -5.315 1.00 67.56 104 GLU A O 1
ATOM 834 N N . PRO A 1 105 ? 8.903 -18.273 -4.732 1.00 62.00 105 PRO A N 1
ATOM 835 C CA . PRO A 1 105 ? 9.671 -18.488 -5.948 1.00 62.00 105 PRO A CA 1
ATOM 836 C C . PRO A 1 105 ? 8.740 -18.525 -7.159 1.00 62.00 105 PRO A C 1
ATOM 838 O O . PRO A 1 105 ? 7.806 -19.324 -7.236 1.00 62.00 105 PRO A O 1
ATOM 841 N N . LEU A 1 106 ? 9.019 -17.668 -8.136 1.00 60.47 106 LEU A N 1
ATOM 842 C CA . LEU A 1 106 ? 8.261 -17.628 -9.374 1.00 60.47 106 LEU A CA 1
ATOM 843 C C . LEU A 1 106 ? 8.439 -18.933 -10.172 1.00 60.47 106 LEU A C 1
ATOM 845 O O . LEU A 1 106 ? 9.566 -19.389 -10.365 1.00 60.47 106 LEU A O 1
ATOM 849 N N . PRO A 1 107 ? 7.359 -19.494 -10.742 1.00 56.69 107 PRO A N 1
ATOM 850 C CA . PRO A 1 107 ? 7.387 -20.803 -11.403 1.00 56.69 107 PRO A CA 1
ATOM 851 C C . PRO A 1 107 ? 8.266 -20.875 -12.665 1.00 56.69 107 PRO A C 1
ATOM 853 O O . PRO A 1 107 ? 8.517 -21.966 -13.167 1.00 56.69 107 PRO A O 1
ATOM 856 N N . HIS A 1 108 ? 8.727 -19.738 -13.195 1.00 57.19 108 HIS A N 1
ATOM 857 C CA . HIS A 1 108 ? 9.616 -19.668 -14.361 1.00 57.19 108 HIS A CA 1
ATOM 858 C C . HIS A 1 108 ? 11.102 -19.530 -13.996 1.00 57.19 108 HIS A C 1
ATOM 860 O O . HIS A 1 108 ? 11.947 -19.544 -14.889 1.00 57.19 108 HIS A O 1
ATOM 866 N N . VAL A 1 109 ? 11.428 -19.399 -12.708 1.00 56.47 109 VAL A N 1
ATOM 867 C CA . VAL A 1 109 ? 12.808 -19.337 -12.224 1.00 56.47 109 VAL A CA 1
ATOM 868 C C . VAL A 1 109 ? 13.225 -20.770 -11.909 1.00 56.47 109 VAL A C 1
ATOM 870 O O . VAL A 1 109 ? 12.905 -21.335 -10.868 1.00 56.47 109 VAL A O 1
ATOM 873 N N . SER A 1 110 ? 13.866 -21.408 -12.883 1.00 53.06 110 SER A N 1
ATOM 874 C CA . SER A 1 110 ? 14.224 -22.832 -12.870 1.00 53.06 110 SER A CA 1
ATOM 875 C C . SER A 1 110 ? 15.352 -23.203 -11.893 1.00 53.06 110 SER A C 1
ATOM 877 O O . SER A 1 110 ? 15.700 -24.379 -11.786 1.00 53.06 110 SER A O 1
ATOM 879 N N . SER A 1 111 ? 15.923 -22.238 -11.170 1.00 55.53 111 SER A N 1
ATOM 880 C CA . SER A 1 111 ? 17.015 -22.437 -10.215 1.00 55.53 111 SER A CA 1
ATOM 881 C C . SER A 1 111 ? 16.601 -22.023 -8.801 1.00 55.53 111 SER A C 1
ATOM 883 O O . SER A 1 111 ? 16.334 -20.868 -8.504 1.00 55.53 111 SER A O 1
ATOM 885 N N . THR A 1 112 ? 16.607 -22.971 -7.866 1.00 56.44 112 THR A N 1
ATOM 886 C CA . THR A 1 112 ? 16.390 -22.741 -6.426 1.00 56.44 112 THR A CA 1
ATOM 887 C C . THR A 1 112 ? 17.620 -22.108 -5.755 1.00 56.44 112 THR A C 1
ATOM 889 O O . THR A 1 112 ? 18.093 -22.599 -4.728 1.00 56.44 112 THR A O 1
ATOM 892 N N . SER A 1 113 ? 18.221 -21.072 -6.350 1.00 57.97 113 SER A N 1
ATOM 893 C CA . SER A 1 113 ? 19.331 -20.355 -5.710 1.00 57.97 113 SER A CA 1
ATOM 894 C C . SER A 1 113 ? 18.775 -19.308 -4.742 1.00 57.97 113 SER A C 1
ATOM 896 O O . SER A 1 113 ? 17.858 -18.559 -5.078 1.00 57.97 113 SER A O 1
ATOM 898 N N . LEU A 1 114 ? 19.338 -19.223 -3.532 1.00 57.53 114 LEU A N 1
ATOM 899 C CA . LEU A 1 114 ? 18.940 -18.213 -2.541 1.00 57.53 114 LEU A CA 1
ATOM 900 C C . LEU A 1 114 ? 19.068 -16.786 -3.097 1.00 57.53 114 LEU A C 1
ATOM 902 O O . LEU A 1 114 ? 18.271 -15.918 -2.764 1.00 57.53 114 LEU A O 1
ATOM 906 N N . THR A 1 115 ? 20.025 -16.558 -3.993 1.00 57.00 115 THR A N 1
ATOM 907 C CA . THR A 1 115 ? 20.229 -15.283 -4.684 1.00 57.00 115 THR A CA 1
ATOM 908 C C . THR A 1 115 ? 19.045 -14.862 -5.550 1.00 57.00 115 THR A C 1
ATOM 910 O O . THR A 1 115 ? 18.739 -13.677 -5.576 1.00 57.00 115 THR A O 1
ATOM 913 N N . GLU A 1 116 ? 18.333 -15.791 -6.193 1.00 55.91 116 GLU A N 1
ATOM 914 C CA . GLU A 1 116 ? 17.151 -15.470 -7.012 1.00 55.91 116 GLU A CA 1
ATOM 915 C C . GLU A 1 116 ? 15.882 -15.272 -6.165 1.00 55.91 116 GLU A C 1
ATOM 917 O O . GLU A 1 116 ? 15.033 -14.449 -6.505 1.00 55.91 116 GLU A O 1
ATOM 922 N N . LEU A 1 117 ? 15.804 -15.937 -5.005 1.00 60.50 117 LEU A N 1
ATOM 923 C CA . LEU A 1 117 ? 14.744 -15.740 -4.008 1.00 60.50 117 LEU A CA 1
ATOM 924 C C . LEU A 1 117 ? 14.782 -14.331 -3.392 1.00 60.50 117 LEU A C 1
ATOM 926 O O . LEU A 1 117 ? 13.737 -13.735 -3.154 1.00 60.50 117 LEU A O 1
ATOM 930 N N . PHE A 1 118 ? 15.979 -13.782 -3.152 1.00 58.72 118 PHE A N 1
ATOM 931 C CA . PHE A 1 118 ? 16.141 -12.381 -2.741 1.00 58.72 118 PHE A CA 1
ATOM 932 C C . PHE A 1 118 ? 16.110 -11.417 -3.927 1.00 58.72 118 PHE A C 1
ATOM 934 O O . PHE A 1 118 ? 15.734 -10.259 -3.749 1.00 58.72 118 PHE A O 1
ATOM 941 N N . ALA A 1 119 ? 16.464 -11.875 -5.133 1.00 56.62 119 ALA A N 1
ATOM 942 C CA . ALA A 1 119 ? 16.402 -11.041 -6.321 1.00 56.62 119 ALA A CA 1
ATOM 943 C C . ALA A 1 119 ? 14.970 -10.636 -6.647 1.00 56.62 119 ALA A C 1
ATOM 945 O O . ALA A 1 119 ? 14.809 -9.526 -7.100 1.00 56.62 119 ALA A O 1
ATOM 946 N N . TYR A 1 120 ? 13.935 -11.448 -6.412 1.00 55.81 120 TYR A N 1
ATOM 947 C CA . TYR A 1 120 ? 12.567 -11.063 -6.784 1.00 55.81 120 TYR A CA 1
ATOM 948 C C . TYR A 1 120 ? 11.943 -9.939 -5.929 1.00 55.81 120 TYR A C 1
ATOM 950 O O . TYR A 1 120 ? 11.426 -9.001 -6.526 1.00 55.81 120 TYR A O 1
ATOM 958 N N . PRO A 1 121 ? 12.046 -9.920 -4.584 1.00 57.09 121 PRO A N 1
ATOM 959 C CA . PRO A 1 121 ? 11.671 -8.752 -3.780 1.00 57.09 121 PRO A CA 1
ATOM 960 C C . PRO A 1 121 ? 12.444 -7.489 -4.177 1.00 57.09 121 PRO A C 1
ATOM 962 O O . PRO A 1 121 ? 11.868 -6.408 -4.262 1.00 57.09 121 PRO A O 1
ATOM 965 N N . ILE A 1 122 ? 13.744 -7.642 -4.464 1.00 55.00 122 ILE A N 1
ATOM 966 C CA . ILE A 1 122 ? 14.595 -6.553 -4.952 1.00 55.00 122 ILE A CA 1
ATOM 967 C C . ILE A 1 122 ? 14.146 -6.156 -6.363 1.00 55.00 122 ILE A C 1
ATOM 969 O O . ILE A 1 122 ? 14.010 -4.994 -6.670 1.00 55.00 122 ILE A O 1
ATOM 973 N N . VAL A 1 123 ? 13.838 -7.085 -7.252 1.00 53.09 123 VAL A N 1
ATOM 974 C CA . VAL A 1 123 ? 13.476 -6.787 -8.634 1.00 53.09 123 VAL A CA 1
ATOM 975 C C . VAL A 1 123 ? 12.059 -6.229 -8.714 1.00 53.09 123 VAL A C 1
ATOM 977 O O . VAL A 1 123 ? 11.875 -5.291 -9.459 1.00 53.09 123 VAL A O 1
ATOM 980 N N . ASP A 1 124 ? 11.070 -6.661 -7.935 1.00 56.16 124 ASP A N 1
ATOM 981 C CA . ASP A 1 124 ? 9.729 -6.041 -7.927 1.00 56.16 124 ASP A CA 1
ATOM 982 C C . ASP A 1 124 ? 9.780 -4.563 -7.489 1.00 56.16 124 ASP A C 1
ATOM 984 O O . ASP A 1 124 ? 9.032 -3.719 -7.989 1.00 56.16 124 ASP A O 1
ATOM 988 N N . GLU A 1 125 ? 10.742 -4.218 -6.631 1.00 50.78 125 GLU A N 1
ATOM 989 C CA . GLU A 1 125 ? 11.122 -2.834 -6.355 1.00 50.78 125 GLU A CA 1
ATOM 990 C C . GLU A 1 125 ? 11.742 -2.158 -7.608 1.00 50.78 125 GLU A C 1
ATOM 992 O O . GLU A 1 125 ? 11.387 -1.027 -7.943 1.00 50.78 125 GLU A O 1
ATOM 997 N N . TYR A 1 126 ? 12.606 -2.847 -8.362 1.00 46.44 126 TYR A N 1
ATOM 998 C CA . TYR A 1 126 ? 13.428 -2.298 -9.459 1.00 46.44 126 TYR A CA 1
ATOM 999 C C . TYR A 1 126 ? 12.851 -2.464 -10.888 1.00 46.44 126 TYR A C 1
ATOM 1001 O O . TYR A 1 126 ? 13.414 -1.920 -11.841 1.00 46.44 126 TYR A O 1
ATOM 1009 N N . HIS A 1 127 ? 11.754 -3.199 -11.085 1.00 45.59 127 HIS A N 1
ATOM 1010 C CA . HIS A 1 127 ? 11.255 -3.642 -12.402 1.00 45.59 127 HIS A CA 1
ATOM 1011 C C . HIS A 1 127 ? 10.100 -2.777 -12.926 1.00 45.59 127 HIS A C 1
ATOM 1013 O O . HIS A 1 127 ? 9.444 -3.110 -13.916 1.00 45.59 127 HIS A O 1
ATOM 1019 N N . LEU A 1 128 ? 9.860 -1.631 -12.284 1.00 43.84 128 LEU A N 1
ATOM 1020 C CA . LEU A 1 128 ? 8.835 -0.663 -12.677 1.00 43.84 128 LEU A CA 1
ATOM 1021 C C . LEU A 1 128 ? 9.375 0.523 -13.477 1.00 43.84 128 LEU A C 1
ATOM 1023 O O . LEU A 1 128 ? 8.791 1.606 -13.452 1.00 43.84 128 LEU A O 1
ATOM 1027 N N . TYR A 1 129 ? 10.450 0.305 -14.230 1.00 41.78 129 TYR A N 1
ATOM 1028 C CA . TYR A 1 129 ? 10.896 1.227 -15.267 1.00 41.78 129 TYR A CA 1
ATOM 1029 C C . TYR A 1 129 ? 11.381 0.470 -16.496 1.00 41.78 129 TYR A C 1
ATOM 1031 O O . TYR A 1 129 ? 12.576 0.253 -16.663 1.00 41.78 129 TYR A O 1
ATOM 1039 N N . PHE A 1 130 ? 10.431 0.116 -17.361 1.00 41.34 130 PHE A N 1
ATOM 1040 C CA . PHE A 1 130 ? 10.651 -0.029 -18.798 1.00 41.34 130 PHE A CA 1
ATOM 1041 C C . PHE A 1 130 ? 9.471 0.591 -19.525 1.00 41.34 130 PHE A C 1
ATOM 1043 O O . PHE A 1 130 ? 8.337 0.144 -19.267 1.00 41.34 130 PHE A O 1
#

Secondary structure (DSSP, 8-state):
---TTTT--HHHHHHHHHHHHHHHHHHHHHHTTSPPPS--SSPPPHHHHTT-HHHHHHHHHHHHHHHHHHHHHHHGGGS-S-HHHHHHHHHHHHHHHHHHHHTSPPTT-----HHHHHHHHHHHHH-S--

pLDDT: mean 77.65, std 16.51, range [41.34, 95.75]